Protein AF-A0A7X1CNS7-F1 (afdb_monomer_lite)

Structure (mmCIF, N/CA/C/O backbone):
data_AF-A0A7X1CNS7-F1
#
_entry.id   AF-A0A7X1CNS7-F1
#
loop_
_atom_site.group_PDB
_atom_site.id
_atom_site.type_symbol
_atom_site.label_atom_id
_atom_site.label_alt_id
_a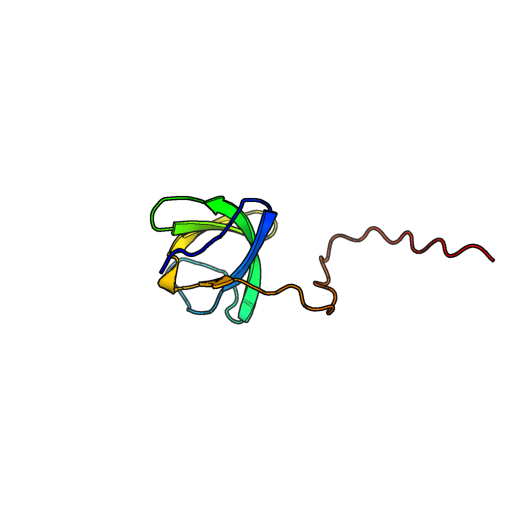tom_site.label_comp_id
_atom_site.label_asym_id
_atom_site.label_entity_id
_atom_site.label_seq_id
_atom_site.pdbx_PDB_ins_code
_atom_site.Cartn_x
_atom_site.Cartn_y
_atom_site.Cartn_z
_atom_site.occupancy
_atom_site.B_iso_or_equiv
_atom_site.auth_seq_id
_atom_site.auth_comp_id
_atom_site.auth_asym_id
_atom_site.auth_atom_id
_atom_site.pdbx_PDB_model_num
ATOM 1 N N . MET A 1 1 ? -0.241 -3.115 16.941 1.00 46.28 1 MET A N 1
ATOM 2 C CA . MET A 1 1 ? 0.559 -3.305 15.715 1.00 46.28 1 MET A CA 1
ATOM 3 C C . MET A 1 1 ? 0.661 -1.952 15.045 1.00 46.28 1 MET A C 1
ATOM 5 O O . MET A 1 1 ? -0.301 -1.509 14.434 1.00 46.28 1 MET A O 1
ATOM 9 N N . GLU A 1 2 ? 1.762 -1.251 15.284 1.00 47.91 2 GLU A N 1
ATOM 10 C CA . GLU A 1 2 ? 2.041 0.051 14.683 1.00 47.91 2 GLU A CA 1
ATOM 11 C C . GLU A 1 2 ? 2.749 -0.230 13.356 1.00 47.91 2 GLU A C 1
ATOM 13 O O . GLU A 1 2 ? 3.917 -0.602 13.319 1.00 47.91 2 GLU A O 1
ATOM 18 N N . THR A 1 3 ? 2.003 -0.236 12.256 1.00 59.09 3 THR A N 1
ATOM 19 C CA . THR A 1 3 ? 2.606 -0.391 10.932 1.00 59.09 3 THR A CA 1
ATOM 20 C C . THR A 1 3 ? 3.216 0.945 10.516 1.00 59.09 3 THR A C 1
ATOM 22 O O . THR A 1 3 ? 2.508 1.826 10.031 1.00 59.09 3 THR A O 1
ATOM 25 N N . ASP A 1 4 ? 4.531 1.076 10.718 1.00 71.88 4 ASP A N 1
ATOM 26 C CA . ASP A 1 4 ? 5.413 2.189 10.325 1.00 71.88 4 ASP A CA 1
ATOM 27 C C . ASP A 1 4 ? 5.538 2.334 8.791 1.00 71.88 4 ASP A C 1
ATOM 29 O O . ASP A 1 4 ? 6.622 2.223 8.204 1.00 71.88 4 ASP A O 1
ATOM 33 N N . PHE A 1 5 ? 4.416 2.531 8.098 1.00 80.62 5 PHE A N 1
ATOM 34 C CA . PHE A 1 5 ? 4.435 2.974 6.707 1.00 80.62 5 PHE A CA 1
ATOM 35 C C . PHE A 1 5 ? 4.657 4.482 6.667 1.00 80.62 5 PHE A C 1
ATOM 37 O O . PHE A 1 5 ? 3.930 5.241 7.311 1.00 80.62 5 PHE A O 1
ATOM 44 N N . LYS A 1 6 ? 5.625 4.927 5.868 1.00 86.06 6 LYS A N 1
ATOM 45 C CA . LYS A 1 6 ? 5.830 6.335 5.531 1.00 86.06 6 LYS A CA 1
ATOM 46 C C . LYS A 1 6 ? 5.593 6.540 4.039 1.00 86.06 6 LYS A C 1
ATOM 48 O O . LYS A 1 6 ? 5.583 5.606 3.241 1.00 86.06 6 LYS A O 1
ATOM 53 N N . VAL A 1 7 ? 5.339 7.785 3.651 1.00 87.75 7 VAL A N 1
ATOM 54 C CA . VAL A 1 7 ? 5.252 8.130 2.227 1.00 87.75 7 VAL A CA 1
ATOM 55 C C . VAL A 1 7 ? 6.630 7.917 1.595 1.00 87.75 7 VAL A C 1
ATOM 57 O O . VAL A 1 7 ? 7.625 8.384 2.144 1.00 87.75 7 VAL A O 1
ATOM 60 N N . GLY A 1 8 ? 6.676 7.204 0.470 1.00 85.00 8 GLY A N 1
ATOM 61 C CA . GLY A 1 8 ? 7.908 6.768 -0.194 1.00 85.00 8 GLY A CA 1
ATOM 62 C C . GLY A 1 8 ? 8.365 5.349 0.170 1.00 85.00 8 GLY A C 1
ATOM 63 O O . GLY A 1 8 ? 9.230 4.813 -0.519 1.00 85.00 8 GLY A O 1
ATOM 64 N N . ASP A 1 9 ? 7.778 4.710 1.193 1.00 87.62 9 ASP A N 1
ATOM 65 C CA . ASP A 1 9 ? 7.971 3.272 1.423 1.00 87.62 9 ASP A CA 1
ATOM 66 C C . ASP A 1 9 ? 7.334 2.442 0.300 1.00 87.62 9 ASP A C 1
ATOM 68 O O . ASP A 1 9 ? 6.442 2.894 -0.425 1.00 87.62 9 ASP A O 1
ATOM 72 N N . TYR A 1 10 ? 7.748 1.180 0.209 1.00 88.25 10 TYR A N 1
ATOM 73 C CA . TYR A 1 10 ? 7.094 0.185 -0.629 1.00 88.25 10 TYR A CA 1
ATOM 74 C C . TYR A 1 10 ? 6.295 -0.790 0.237 1.00 88.25 10 TYR A C 1
ATOM 76 O O . TYR A 1 10 ? 6.789 -1.347 1.219 1.00 88.25 10 TYR A O 1
ATOM 84 N N . ALA A 1 11 ? 5.043 -1.016 -0.149 1.00 89.94 11 ALA A N 1
ATOM 85 C CA . ALA A 1 11 ? 4.168 -1.987 0.491 1.00 89.94 11 ALA A CA 1
ATOM 86 C C . ALA A 1 11 ? 3.896 -3.145 -0.467 1.00 89.94 11 ALA A C 1
ATOM 88 O O . ALA A 1 11 ? 3.451 -2.933 -1.599 1.00 89.94 11 ALA A O 1
ATOM 89 N N . LYS A 1 12 ? 4.141 -4.374 -0.009 1.00 91.06 12 LYS A N 1
ATOM 90 C CA . LYS A 1 12 ? 3.798 -5.593 -0.736 1.00 91.06 12 LYS A CA 1
ATOM 91 C C . LYS A 1 12 ? 2.309 -5.847 -0.589 1.00 91.06 12 LYS A C 1
ATOM 93 O O . LYS A 1 12 ? 1.803 -5.959 0.521 1.00 91.06 12 LYS A O 1
ATOM 98 N N . PHE A 1 13 ? 1.601 -5.955 -1.703 1.00 91.94 13 PHE A N 1
ATOM 99 C CA . PHE A 1 13 ? 0.189 -6.307 -1.702 1.00 91.94 13 PHE A CA 1
ATOM 100 C C . PHE A 1 13 ? 0.039 -7.816 -1.534 1.00 91.94 13 PHE A C 1
ATOM 102 O O . PHE A 1 13 ? 0.448 -8.571 -2.411 1.00 91.94 13 PHE A O 1
ATOM 109 N N . ILE A 1 14 ? -0.532 -8.273 -0.423 1.00 93.06 14 ILE A N 1
ATOM 110 C CA . ILE A 1 14 ? -0.553 -9.702 -0.061 1.00 93.06 14 ILE A CA 1
ATOM 111 C C . ILE A 1 14 ? -1.928 -10.348 -0.190 1.00 93.06 14 ILE A C 1
ATOM 113 O O . ILE A 1 14 ? -2.041 -11.571 -0.205 1.00 93.06 14 ILE A O 1
ATOM 117 N N . ARG A 1 15 ? -2.987 -9.547 -0.338 1.00 90.56 15 ARG A N 1
ATOM 118 C CA . ARG A 1 15 ? -4.359 -10.056 -0.363 1.00 90.56 15 ARG A CA 1
ATOM 119 C C . ARG A 1 15 ? -5.199 -9.360 -1.415 1.00 90.56 15 ARG A C 1
ATOM 121 O O . ARG A 1 15 ? -5.325 -8.146 -1.407 1.00 90.56 15 ARG A O 1
ATOM 128 N N . LYS A 1 16 ? -5.854 -10.137 -2.280 1.00 90.50 16 LYS A N 1
ATOM 129 C CA . LYS A 1 16 ? -6.750 -9.604 -3.315 1.00 90.50 16 LYS A CA 1
ATOM 130 C C . LYS A 1 16 ? -7.965 -8.912 -2.688 1.00 90.50 16 LYS A C 1
ATOM 132 O O . LYS A 1 16 ? -8.646 -9.489 -1.844 1.00 90.50 16 LYS A O 1
ATOM 137 N N . ILE A 1 17 ? -8.270 -7.707 -3.166 1.00 91.12 17 ILE A N 1
ATOM 138 C CA . ILE A 1 17 ? -9.438 -6.917 -2.761 1.00 91.12 17 ILE A CA 1
ATOM 139 C C . ILE A 1 17 ? -10.345 -6.736 -3.972 1.00 91.12 17 ILE A C 1
ATOM 141 O O . ILE A 1 17 ? -9.886 -6.453 -5.080 1.00 91.12 17 ILE A O 1
ATOM 145 N N . ARG A 1 18 ? -11.654 -6.894 -3.775 1.00 89.38 18 ARG A N 1
ATOM 146 C CA . ARG A 1 18 ? -12.634 -6.684 -4.841 1.00 89.38 18 ARG A CA 1
ATOM 147 C C . ARG A 1 18 ? -12.596 -5.226 -5.309 1.00 89.38 18 ARG A C 1
ATOM 149 O O . ARG A 1 18 ? -12.674 -4.313 -4.500 1.00 89.38 18 ARG A O 1
ATOM 156 N N . GLY A 1 19 ? -12.491 -5.024 -6.621 1.00 86.94 19 GLY A N 1
ATOM 157 C CA . GLY A 1 19 ? -12.414 -3.692 -7.228 1.00 86.94 19 GLY A CA 1
ATOM 158 C C . GLY A 1 19 ? -10.998 -3.125 -7.342 1.00 86.94 19 GLY A C 1
ATOM 159 O O . GLY A 1 19 ? -10.819 -2.152 -8.061 1.00 86.94 19 GLY A O 1
ATOM 160 N N . VAL A 1 20 ? -9.996 -3.758 -6.724 1.00 89.75 20 VAL A N 1
ATOM 161 C CA . VAL A 1 20 ? -8.584 -3.366 -6.817 1.00 89.75 20 VAL A CA 1
ATOM 162 C C . VAL A 1 20 ? -7.885 -4.207 -7.885 1.00 89.75 20 VAL A C 1
ATOM 164 O O . VAL A 1 20 ? -7.942 -5.436 -7.844 1.00 89.75 20 VAL A O 1
ATOM 167 N N . LYS A 1 21 ? -7.207 -3.556 -8.840 1.00 89.12 21 LYS A N 1
ATOM 168 C CA . LYS A 1 21 ? -6.478 -4.226 -9.940 1.00 89.12 21 LYS A CA 1
ATOM 169 C C . LYS A 1 21 ? -4.984 -4.450 -9.660 1.00 89.12 21 LYS A C 1
ATOM 171 O O . LYS A 1 21 ? -4.217 -4.707 -10.580 1.00 89.12 21 LYS A O 1
ATOM 176 N N . LEU A 1 22 ? -4.572 -4.379 -8.397 1.00 88.44 22 LEU A N 1
ATOM 177 C CA . LEU A 1 22 ? -3.205 -4.681 -7.982 1.00 88.44 22 LEU A CA 1
ATOM 178 C C . LEU A 1 22 ? -2.935 -6.190 -8.042 1.00 88.44 22 LEU A C 1
ATOM 180 O O . LEU A 1 22 ? -3.770 -7.020 -7.675 1.00 88.44 22 LEU A O 1
A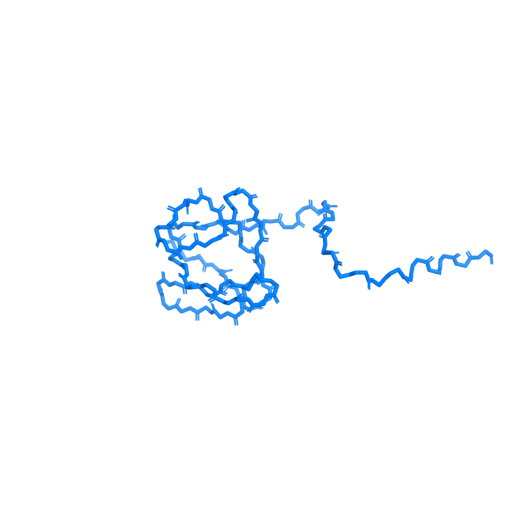TOM 184 N N . THR A 1 23 ? -1.733 -6.540 -8.481 1.00 90.00 23 THR A N 1
ATOM 185 C CA . THR A 1 23 ? -1.218 -7.913 -8.466 1.00 90.00 23 THR A CA 1
ATOM 186 C C . THR A 1 23 ? -0.732 -8.275 -7.065 1.00 90.00 23 THR A C 1
ATOM 188 O O . THR A 1 23 ? 0.095 -7.556 -6.500 1.00 90.00 23 THR A O 1
ATOM 191 N N . VAL A 1 24 ? -1.228 -9.390 -6.522 1.00 90.75 24 VAL A N 1
ATOM 192 C CA . VAL A 1 24 ? -0.779 -9.955 -5.239 1.00 90.75 24 VAL A CA 1
ATOM 193 C C . VAL A 1 24 ? 0.665 -10.446 -5.365 1.00 90.75 24 VAL A C 1
ATOM 195 O O . VAL A 1 24 ? 1.046 -11.008 -6.387 1.00 90.75 24 VAL A O 1
ATOM 198 N N . GLY A 1 25 ? 1.474 -10.214 -4.337 1.00 87.56 25 GLY A N 1
ATOM 199 C CA . GLY A 1 25 ? 2.900 -10.517 -4.295 1.00 87.56 25 GLY A CA 1
ATOM 200 C C . GLY A 1 25 ? 3.799 -9.396 -4.823 1.00 87.56 25 GLY A C 1
ATOM 201 O O . GLY A 1 25 ? 5.002 -9.451 -4.582 1.00 87.56 25 GLY A O 1
ATOM 202 N N . LYS A 1 26 ? 3.245 -8.371 -5.486 1.00 88.94 26 LYS A N 1
ATOM 203 C CA . LYS A 1 26 ? 4.005 -7.196 -5.942 1.00 88.94 26 LYS A CA 1
ATOM 204 C C . LYS A 1 26 ? 4.016 -6.079 -4.905 1.00 88.94 26 LYS A C 1
ATOM 206 O O . LYS A 1 26 ? 3.060 -5.915 -4.147 1.00 88.94 26 LYS A O 1
ATOM 211 N N . SER A 1 27 ? 5.084 -5.291 -4.935 1.00 90.00 27 SER A N 1
ATOM 212 C CA . SER A 1 27 ? 5.250 -4.097 -4.110 1.00 90.00 27 SER A CA 1
ATOM 213 C C . SER A 1 27 ? 4.888 -2.836 -4.883 1.00 90.00 27 SER A C 1
ATOM 215 O O . SER A 1 27 ? 5.207 -2.717 -6.065 1.00 90.00 27 SER A O 1
ATOM 217 N N . TYR A 1 28 ? 4.244 -1.895 -4.201 1.00 90.50 28 TYR A N 1
ATOM 218 C CA . TYR A 1 28 ? 3.806 -0.622 -4.766 1.00 90.50 28 TYR A CA 1
ATOM 219 C C . TYR A 1 28 ? 4.224 0.530 -3.857 1.00 90.50 28 TYR A C 1
ATOM 221 O O . TYR A 1 28 ? 4.321 0.362 -2.640 1.00 90.50 28 TYR A O 1
ATOM 229 N N . GLU A 1 29 ? 4.450 1.697 -4.456 1.00 90.88 29 GLU A N 1
ATOM 230 C CA . GLU A 1 29 ? 4.854 2.908 -3.741 1.00 90.88 29 GLU A CA 1
ATOM 231 C C . GLU A 1 29 ? 3.707 3.418 -2.860 1.00 90.88 29 GLU A C 1
ATOM 233 O O . GLU A 1 29 ? 2.578 3.616 -3.324 1.00 90.88 29 GLU A O 1
ATOM 238 N N . VAL A 1 30 ? 4.008 3.675 -1.590 1.00 91.56 30 VAL A N 1
ATOM 239 C CA . VAL A 1 30 ? 3.098 4.316 -0.646 1.00 91.56 30 VAL A CA 1
ATOM 240 C C . VAL A 1 30 ? 3.123 5.820 -0.885 1.00 91.56 30 VAL A C 1
ATOM 242 O O . VAL A 1 30 ? 4.092 6.505 -0.572 1.00 91.56 30 VAL A O 1
ATOM 245 N N . VAL A 1 31 ? 2.017 6.360 -1.393 1.00 92.75 31 VAL A N 1
ATOM 246 C CA . VAL A 1 31 ? 1.885 7.803 -1.664 1.00 92.75 31 VAL A CA 1
ATOM 247 C C . VAL A 1 31 ? 1.121 8.551 -0.578 1.00 92.75 31 VAL A C 1
ATOM 249 O O . VAL A 1 31 ? 1.210 9.774 -0.483 1.00 92.75 31 VAL A O 1
ATOM 252 N N . LYS A 1 32 ? 0.339 7.844 0.244 1.00 93.00 32 LYS A N 1
ATOM 253 C CA . LYS A 1 32 ? -0.355 8.436 1.393 1.00 93.00 32 LYS A CA 1
ATOM 254 C C . LYS A 1 32 ? -0.631 7.392 2.459 1.00 93.00 32 LYS A C 1
ATOM 256 O O . LYS A 1 32 ? -1.080 6.294 2.148 1.00 93.00 32 LYS A O 1
ATOM 261 N N . VAL A 1 33 ? -0.456 7.786 3.710 1.00 91.00 33 VAL A N 1
ATOM 262 C CA . VAL A 1 33 ? -0.714 6.964 4.893 1.00 91.00 33 VAL A CA 1
ATOM 263 C C . VAL A 1 33 ? -1.916 7.561 5.624 1.00 91.00 33 VAL A C 1
ATOM 265 O O . VAL A 1 33 ? -1.969 8.770 5.848 1.00 91.00 33 VAL A O 1
ATOM 268 N N . LEU A 1 34 ? -2.929 6.746 5.915 1.00 90.12 34 LEU A N 1
ATOM 269 C CA . LEU A 1 34 ? -4.126 7.126 6.678 1.00 90.12 34 LEU A CA 1
ATOM 270 C C . LEU A 1 34 ? -4.215 6.253 7.937 1.00 90.12 34 LEU A C 1
ATOM 272 O O . LEU A 1 34 ? -3.479 5.283 8.079 1.00 90.12 34 LEU A O 1
ATOM 276 N N . LYS A 1 35 ? -5.142 6.557 8.853 1.00 88.19 35 LYS A N 1
ATOM 277 C CA . LYS A 1 35 ? -5.267 5.822 10.128 1.00 88.19 35 LYS A CA 1
ATOM 278 C C . LYS A 1 35 ? -5.423 4.302 9.973 1.00 88.19 35 LYS A C 1
ATOM 280 O O . LYS A 1 35 ? -4.904 3.571 10.801 1.00 88.19 35 LYS A O 1
ATOM 285 N N . THR A 1 36 ? -6.128 3.831 8.942 1.00 89.31 36 THR A N 1
ATOM 286 C CA . THR A 1 36 ? -6.461 2.398 8.756 1.00 89.31 36 THR A CA 1
ATOM 287 C C . THR A 1 36 ? -6.119 1.849 7.369 1.00 89.31 36 THR A C 1
ATOM 289 O O . THR A 1 36 ? -6.225 0.649 7.119 1.00 89.31 36 THR A O 1
ATOM 292 N N . THR A 1 37 ? -5.711 2.720 6.450 1.00 92.50 37 THR A N 1
ATOM 293 C CA . THR A 1 37 ? -5.453 2.378 5.050 1.00 92.50 37 THR A CA 1
ATOM 294 C C . THR A 1 37 ? -4.247 3.149 4.542 1.00 92.50 37 THR A C 1
ATOM 296 O O . THR A 1 37 ? -3.976 4.254 5.003 1.00 92.50 37 THR A O 1
ATOM 299 N N . VAL A 1 38 ? -3.610 2.656 3.495 1.00 92.12 38 VAL A N 1
ATOM 300 C CA 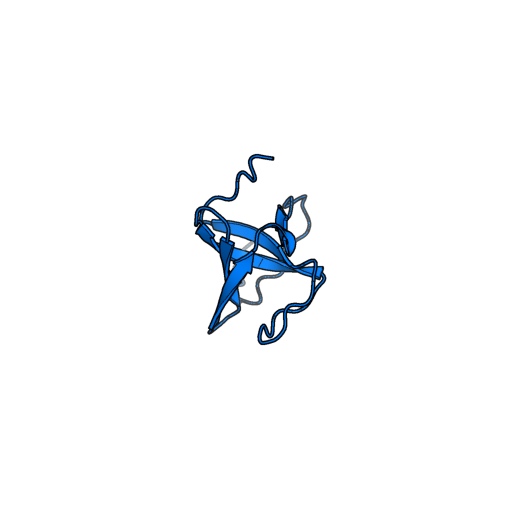. VAL A 1 38 ? -2.625 3.390 2.702 1.00 92.12 38 VAL A CA 1
ATOM 301 C C . VAL A 1 38 ? -3.083 3.514 1.267 1.00 92.12 38 VAL A C 1
ATOM 303 O O . VAL A 1 38 ? -3.854 2.708 0.752 1.00 92.12 38 VAL A O 1
ATOM 306 N N . ARG A 1 39 ? -2.594 4.551 0.601 1.00 93.94 39 ARG A N 1
ATOM 307 C CA . ARG A 1 39 ? -2.739 4.707 -0.834 1.00 93.94 39 ARG A CA 1
ATOM 308 C C . ARG A 1 39 ? -1.482 4.223 -1.522 1.00 93.94 39 ARG A C 1
ATOM 310 O O . ARG A 1 39 ? -0.408 4.769 -1.277 1.00 93.94 39 ARG A O 1
ATOM 317 N N . LEU A 1 40 ? -1.652 3.234 -2.385 1.00 92.44 40 LEU A N 1
ATOM 318 C CA . LEU A 1 40 ? -0.602 2.678 -3.220 1.00 92.44 40 LEU A CA 1
ATOM 319 C C . LEU A 1 40 ? -0.723 3.233 -4.633 1.00 92.44 40 LEU A C 1
ATOM 321 O O . LEU A 1 40 ? -1.830 3.313 -5.172 1.00 92.44 40 LEU A O 1
ATOM 325 N N . ARG A 1 41 ? 0.403 3.612 -5.232 1.00 91.31 41 ARG A N 1
ATOM 326 C CA . ARG A 1 41 ? 0.465 4.026 -6.633 1.00 91.31 41 ARG A CA 1
ATOM 327 C C . ARG A 1 41 ? 0.859 2.845 -7.513 1.00 91.31 41 ARG A C 1
ATOM 329 O O . ARG A 1 41 ? 1.870 2.190 -7.283 1.00 91.31 41 ARG A O 1
ATOM 336 N N . ASP A 1 42 ? 0.071 2.638 -8.557 1.00 89.25 42 ASP A N 1
ATOM 337 C CA . ASP A 1 42 ? 0.355 1.723 -9.656 1.00 89.25 42 ASP A CA 1
ATOM 338 C C . ASP A 1 42 ? 0.285 2.515 -10.959 1.00 89.25 42 ASP A C 1
ATOM 340 O O . ASP A 1 42 ? -0.809 2.885 -11.369 1.00 89.25 42 ASP A O 1
ATOM 344 N N . TRP A 1 43 ? 1.445 2.817 -11.555 1.00 79.62 43 TRP A N 1
ATOM 345 C CA . TRP A 1 43 ? 1.659 3.548 -12.819 1.00 79.62 43 TRP A CA 1
ATOM 346 C C . TRP A 1 43 ? 0.798 4.801 -13.055 1.00 79.62 43 TRP A C 1
ATOM 348 O O . TRP A 1 43 ? 1.317 5.911 -13.027 1.00 79.62 43 TRP A O 1
ATOM 358 N N . ASN A 1 44 ? -0.502 4.633 -13.301 1.00 84.12 44 ASN A N 1
ATOM 359 C CA . ASN A 1 44 ? -1.455 5.693 -13.620 1.00 84.12 44 ASN A CA 1
ATOM 360 C C . ASN A 1 44 ? -2.693 5.729 -12.696 1.00 84.12 44 ASN A C 1
ATOM 362 O O . ASN A 1 44 ? -3.643 6.467 -12.949 1.00 84.12 44 ASN A O 1
ATOM 366 N N . GLN A 1 45 ? -2.732 4.906 -11.645 1.00 90.00 45 GLN A N 1
ATOM 367 C CA . GLN A 1 45 ? -3.848 4.824 -10.704 1.00 90.00 45 GLN A CA 1
ATOM 368 C C . GLN A 1 45 ? -3.363 4.778 -9.258 1.00 90.00 45 GLN A C 1
ATOM 370 O O . GLN A 1 45 ? -2.272 4.302 -8.941 1.00 90.00 45 GLN A O 1
ATOM 375 N N . ILE A 1 46 ? -4.203 5.297 -8.366 1.00 93.12 46 ILE A N 1
ATOM 376 C CA . ILE A 1 46 ? -3.973 5.276 -6.925 1.00 93.12 46 ILE A CA 1
ATOM 377 C C . ILE A 1 46 ? -5.065 4.429 -6.289 1.00 93.12 46 ILE A C 1
ATOM 379 O O . ILE A 1 46 ? -6.254 4.720 -6.425 1.00 93.12 46 ILE A O 1
ATOM 383 N N . TRP A 1 47 ? -4.649 3.410 -5.552 1.00 93.75 47 TRP A N 1
ATOM 384 C CA . TRP A 1 47 ? -5.532 2.464 -4.891 1.00 93.75 47 TRP A CA 1
ATOM 385 C C . TRP A 1 47 ? -5.498 2.674 -3.388 1.00 93.75 47 TRP A C 1
ATOM 387 O O . TRP A 1 47 ? -4.426 2.795 -2.808 1.00 93.75 47 TRP A O 1
ATOM 397 N N . THR A 1 48 ? -6.664 2.707 -2.744 1.00 94.06 48 THR A N 1
ATOM 398 C CA . THR A 1 48 ? -6.748 2.771 -1.277 1.00 94.06 48 THR A CA 1
ATOM 399 C C . THR A 1 48 ? -6.864 1.355 -0.729 1.00 94.06 48 THR A C 1
ATOM 401 O O . THR A 1 48 ? -7.816 0.650 -1.054 1.00 94.06 48 THR A O 1
ATOM 404 N N . ILE A 1 49 ? -5.886 0.945 0.072 1.00 93.25 49 ILE A N 1
ATOM 405 C CA . ILE A 1 49 ? -5.682 -0.428 0.525 1.00 93.25 49 ILE A CA 1
ATOM 406 C C . ILE A 1 49 ? -5.612 -0.455 2.061 1.00 93.25 49 ILE A C 1
ATOM 408 O O . ILE A 1 49 ? -4.856 0.326 2.638 1.00 93.25 49 ILE A O 1
ATOM 412 N N . PRO A 1 50 ? -6.387 -1.308 2.750 1.00 92.56 50 PRO A N 1
ATOM 413 C CA . PRO A 1 50 ? -6.277 -1.500 4.193 1.00 92.56 50 PRO A CA 1
ATOM 414 C C . PRO A 1 50 ? -4.945 -2.147 4.568 1.00 92.56 50 PRO A C 1
ATOM 416 O O . PRO A 1 50 ? -4.417 -2.962 3.810 1.00 92.56 50 PRO A O 1
ATOM 419 N N . TYR A 1 51 ? -4.439 -1.830 5.763 1.00 89.25 51 TYR A N 1
ATOM 420 C CA . TYR A 1 51 ? -3.185 -2.405 6.266 1.00 89.25 51 TYR A CA 1
ATOM 421 C C . TYR A 1 51 ? -3.199 -3.935 6.305 1.00 89.25 51 TYR A C 1
ATOM 423 O O . TYR A 1 51 ? -2.189 -4.560 6.032 1.00 89.25 51 TYR A O 1
ATOM 431 N N . GLU A 1 52 ? -4.356 -4.551 6.544 1.00 90.50 52 GLU A N 1
ATOM 432 C CA . GLU A 1 52 ? -4.516 -6.012 6.584 1.00 90.50 52 GLU A CA 1
ATOM 433 C C . GLU A 1 52 ? -4.259 -6.709 5.237 1.00 90.50 52 GLU A C 1
ATOM 435 O O . GLU A 1 52 ? -4.132 -7.931 5.175 1.00 90.50 52 GLU A O 1
ATOM 440 N N . ALA A 1 53 ? -4.257 -5.956 4.135 1.00 91.38 53 ALA A N 1
ATOM 441 C CA . ALA A 1 53 ? -4.035 -6.489 2.796 1.00 91.38 53 ALA A CA 1
ATOM 442 C C . ALA A 1 53 ? -2.619 -6.232 2.271 1.00 91.38 53 ALA A C 1
ATOM 444 O O . ALA A 1 53 ? -2.331 -6.550 1.110 1.00 91.38 53 ALA A O 1
ATOM 445 N N . ILE A 1 54 ? -1.750 -5.647 3.096 1.00 90.62 54 ILE A N 1
ATOM 446 C CA . ILE A 1 54 ? -0.389 -5.286 2.721 1.00 90.62 54 ILE A CA 1
ATOM 447 C C . ILE A 1 54 ? 0.611 -5.627 3.816 1.00 90.62 54 ILE A C 1
ATOM 449 O O . ILE A 1 54 ? 0.285 -5.672 4.995 1.00 90.62 54 ILE A O 1
ATOM 453 N N . GLU A 1 55 ? 1.861 -5.790 3.415 1.00 89.94 55 GLU A N 1
ATOM 454 C CA . GLU A 1 55 ? 2.991 -5.918 4.327 1.00 89.94 55 GLU A CA 1
ATOM 455 C C . GLU A 1 55 ? 4.077 -4.922 3.938 1.00 89.94 55 GLU A C 1
ATOM 457 O O . GLU A 1 55 ? 4.178 -4.510 2.776 1.00 89.94 55 GLU A O 1
ATOM 462 N N . LYS A 1 56 ? 4.885 -4.499 4.913 1.00 82.38 56 LYS A N 1
ATOM 463 C CA . LYS A 1 56 ? 6.041 -3.653 4.628 1.00 82.38 56 LYS A CA 1
ATOM 464 C C . LYS A 1 56 ? 7.023 -4.476 3.803 1.00 82.38 56 LYS A C 1
ATOM 466 O O . LYS A 1 56 ? 7.461 -5.535 4.241 1.00 82.38 56 LYS A O 1
ATOM 471 N N . ALA A 1 57 ? 7.317 -4.025 2.588 1.00 79.62 57 ALA A N 1
ATOM 472 C CA . ALA A 1 57 ? 8.327 -4.677 1.776 1.00 79.62 57 ALA A CA 1
ATOM 473 C C . ALA A 1 57 ? 9.691 -4.199 2.277 1.00 79.62 57 ALA A C 1
ATOM 475 O O . ALA A 1 57 ? 10.067 -3.051 2.042 1.00 79.62 57 ALA A O 1
ATOM 476 N N . GLU A 1 58 ? 10.420 -5.054 2.994 1.00 66.56 58 GLU A N 1
ATOM 477 C CA . GLU A 1 58 ? 11.821 -4.777 3.288 1.00 66.56 58 GLU A CA 1
ATOM 478 C C . GLU A 1 58 ? 12.597 -4.815 1.971 1.00 66.56 58 GLU A C 1
ATOM 480 O O . GLU A 1 58 ? 12.655 -5.839 1.288 1.00 66.56 58 GLU A O 1
ATOM 485 N N . VAL A 1 59 ? 13.153 -3.670 1.577 1.00 59.41 59 VAL A N 1
ATOM 486 C CA . VAL A 1 59 ? 13.970 -3.546 0.368 1.00 59.41 59 VAL A CA 1
ATOM 487 C C . VAL A 1 59 ? 15.355 -4.129 0.672 1.00 59.41 59 VAL A C 1
ATOM 489 O O . VAL A 1 59 ? 16.341 -3.408 0.794 1.00 59.41 59 VAL A O 1
ATOM 492 N N . TYR A 1 60 ? 15.437 -5.447 0.856 1.00 45.19 60 TYR A N 1
ATOM 493 C CA . TYR A 1 60 ? 16.707 -6.161 0.944 1.00 45.19 60 TYR A CA 1
ATOM 494 C C . TYR A 1 60 ? 17.237 -6.398 -0.468 1.00 45.19 60 TYR A C 1
ATOM 496 O O . TYR A 1 60 ? 16.911 -7.402 -1.085 1.00 45.19 60 TYR A O 1
ATOM 504 N N . GLY A 1 61 ? 18.040 -5.459 -0.975 1.00 45.56 61 GLY A N 1
ATOM 505 C CA . GLY A 1 61 ? 19.083 -5.693 -1.989 1.00 45.56 61 GLY A CA 1
ATOM 506 C C . GLY A 1 61 ? 18.685 -6.180 -3.390 1.00 45.56 61 GLY A C 1
ATOM 507 O O . GLY A 1 61 ? 19.497 -6.061 -4.304 1.00 45.56 61 GLY A O 1
ATOM 508 N N . GLU A 1 62 ? 17.476 -6.681 -3.614 1.00 44.44 62 GLU A N 1
ATOM 509 C CA . GLU A 1 62 ? 17.000 -7.039 -4.940 1.00 44.44 62 GLU A CA 1
ATOM 510 C C . GLU A 1 62 ? 16.320 -5.829 -5.559 1.00 44.44 62 GLU A C 1
ATOM 512 O O . GLU A 1 62 ? 15.325 -5.307 -5.051 1.00 44.44 62 GLU A O 1
ATOM 517 N N . LEU A 1 63 ? 16.919 -5.366 -6.659 1.00 45.19 63 LEU A N 1
ATOM 518 C CA . LEU A 1 63 ? 16.372 -4.368 -7.559 1.00 45.19 63 LEU A CA 1
ATOM 519 C C . LEU A 1 63 ? 14.858 -4.560 -7.694 1.00 45.19 63 LEU A C 1
ATOM 521 O O . LEU A 1 63 ? 14.387 -5.433 -8.424 1.00 45.19 63 LEU A O 1
ATOM 525 N N . ILE A 1 64 ? 14.088 -3.667 -7.075 1.0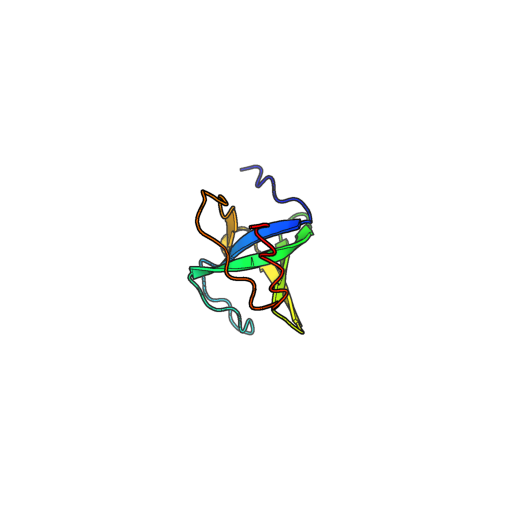0 53.50 64 ILE A N 1
ATOM 526 C CA . ILE A 1 64 ? 12.766 -3.351 -7.590 1.00 53.50 64 ILE A CA 1
ATOM 527 C C . ILE A 1 64 ? 13.071 -2.759 -8.964 1.00 53.50 64 ILE A C 1
ATOM 529 O O . ILE A 1 64 ? 13.460 -1.595 -9.062 1.00 53.50 64 ILE A O 1
ATOM 533 N N . MET A 1 65 ? 13.014 -3.587 -10.013 1.00 45.94 65 MET A N 1
ATOM 534 C CA . MET A 1 65 ? 13.010 -3.137 -11.399 1.00 45.94 65 MET A CA 1
ATOM 535 C C . MET A 1 65 ? 11.782 -2.245 -11.545 1.00 45.94 65 MET A C 1
ATOM 537 O O . MET A 1 65 ? 10.698 -2.677 -11.931 1.00 45.94 65 MET A O 1
ATOM 541 N N . GLN A 1 66 ? 11.951 -0.982 -11.166 1.00 50.00 66 GLN A N 1
ATOM 542 C CA . GLN A 1 66 ? 11.123 0.095 -11.628 1.00 50.00 66 GLN A CA 1
ATOM 543 C C . GLN A 1 66 ? 11.271 0.068 -13.152 1.00 50.00 66 GLN A C 1
ATOM 545 O O . GLN A 1 66 ? 12.378 0.226 -13.663 1.00 50.00 66 GLN A O 1
ATOM 550 N N . PRO A 1 67 ? 10.186 -0.137 -13.904 1.00 47.44 67 PRO A N 1
ATOM 551 C CA . PRO A 1 67 ? 10.214 -0.073 -15.362 1.00 47.44 67 PRO A CA 1
ATOM 552 C C . PRO A 1 67 ? 10.441 1.361 -15.871 1.00 47.44 67 PRO A C 1
ATOM 554 O O . PRO A 1 67 ? 10.422 1.605 -17.076 1.00 47.44 67 PRO A O 1
ATOM 557 N N . PHE A 1 68 ? 10.691 2.317 -14.973 1.00 52.22 68 PHE A N 1
ATOM 558 C CA . PHE A 1 68 ? 11.203 3.631 -15.313 1.00 52.22 68 PHE A CA 1
ATOM 559 C C . PHE A 1 68 ? 12.659 3.498 -15.754 1.00 52.22 68 PHE A C 1
ATOM 561 O O . PHE A 1 68 ? 13.607 3.627 -14.981 1.00 52.22 68 PHE A O 1
ATOM 568 N N . GLY A 1 69 ? 12.812 3.220 -17.047 1.00 47.41 69 GLY A N 1
ATOM 569 C CA . GLY A 1 69 ? 14.054 3.389 -17.769 1.00 47.41 69 GLY A CA 1
ATOM 570 C C . GLY A 1 69 ? 14.640 4.770 -17.495 1.00 47.41 69 GLY A C 1
ATOM 571 O O 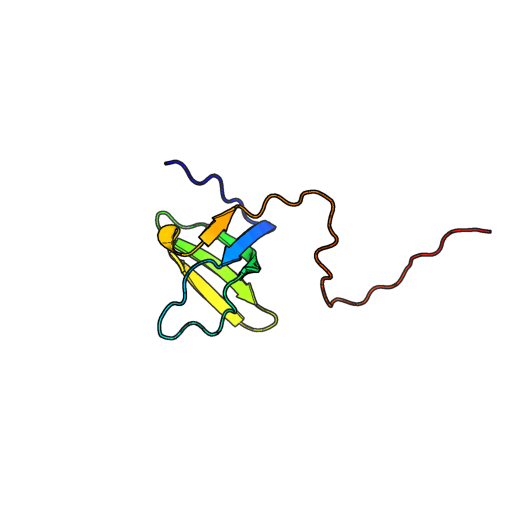. GLY A 1 69 ? 14.161 5.796 -17.964 1.00 47.41 69 GLY A O 1
ATOM 572 N N . SER A 1 70 ? 15.731 4.781 -16.750 1.00 44.19 70 SER A N 1
ATOM 573 C CA . SER A 1 70 ? 16.820 5.722 -16.948 1.00 44.19 70 SER A CA 1
ATOM 574 C C . SER A 1 70 ? 18.095 4.936 -16.736 1.00 44.19 70 SER A C 1
ATOM 576 O O . SER A 1 70 ? 18.724 4.945 -15.682 1.00 44.19 70 SER A O 1
ATOM 578 N N . ALA A 1 71 ? 18.447 4.204 -17.789 1.00 52.75 71 ALA A N 1
ATOM 579 C CA . ALA A 1 71 ? 19.813 3.808 -18.025 1.00 52.75 71 ALA A CA 1
ATOM 580 C C . ALA A 1 71 ? 20.694 5.061 -17.955 1.00 52.75 71 ALA A C 1
ATOM 582 O O . ALA A 1 71 ? 20.700 5.885 -18.864 1.00 52.75 71 ALA A O 1
ATOM 583 N N . LYS A 1 72 ? 21.447 5.194 -16.868 1.00 49.47 72 LYS A N 1
ATOM 584 C CA . LYS A 1 72 ? 22.756 5.849 -16.864 1.00 49.47 72 LYS A CA 1
ATOM 585 C C . LYS A 1 72 ? 23.679 5.088 -15.917 1.00 49.47 72 LYS A C 1
ATOM 587 O O . LYS A 1 72 ? 24.231 5.631 -14.969 1.00 49.47 72 LYS A O 1
ATOM 592 N N . ALA A 1 73 ? 23.898 3.813 -16.233 1.00 46.06 73 ALA A N 1
ATOM 593 C CA . ALA A 1 73 ? 25.138 3.139 -15.868 1.00 46.06 73 ALA A CA 1
ATOM 594 C C . ALA A 1 73 ? 26.252 3.660 -16.794 1.00 46.06 73 ALA A C 1
ATOM 596 O O . ALA A 1 73 ? 26.711 2.979 -17.704 1.00 46.06 73 ALA A O 1
ATOM 597 N N . GLY A 1 74 ? 26.642 4.920 -16.600 1.00 43.91 74 GLY A N 1
ATOM 598 C CA . GLY A 1 74 ? 27.888 5.458 -17.132 1.00 43.91 74 GLY A CA 1
ATOM 599 C C . GLY A 1 74 ? 29.024 5.071 -16.194 1.00 43.91 74 GLY A C 1
ATOM 600 O O . GLY A 1 74 ? 29.555 5.929 -15.494 1.00 43.91 74 GLY A O 1
ATOM 601 N N . ALA A 1 7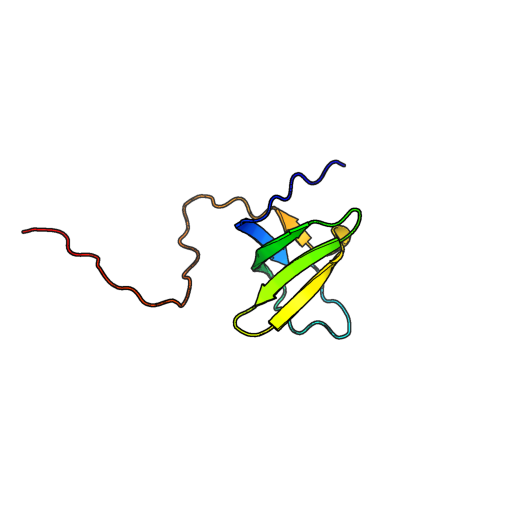5 ? 29.356 3.780 -16.131 1.00 44.38 75 ALA A N 1
ATOM 602 C CA . ALA A 1 75 ? 30.597 3.341 -15.510 1.00 44.38 75 ALA A CA 1
ATOM 603 C C . ALA A 1 75 ? 31.742 3.774 -16.436 1.00 44.38 75 ALA A C 1
ATOM 605 O O . ALA A 1 75 ? 31.898 3.260 -17.544 1.00 44.38 75 ALA A O 1
ATOM 606 N N . ARG A 1 76 ? 32.460 4.810 -15.992 1.00 44.84 76 ARG A N 1
ATOM 607 C CA . ARG A 1 76 ? 33.689 5.333 -16.594 1.00 44.84 76 ARG A CA 1
ATOM 608 C C . ARG A 1 76 ? 34.673 4.192 -16.880 1.00 44.84 76 ARG A C 1
ATOM 610 O O . ARG A 1 76 ? 34.864 3.329 -16.026 1.00 44.84 76 ARG A O 1
ATOM 617 N N . LYS A 1 77 ? 35.280 4.234 -18.065 1.00 45.91 77 LYS A N 1
ATOM 618 C CA . LYS A 1 77 ? 36.464 3.457 -18.436 1.00 45.91 77 LYS A CA 1
ATOM 619 C C . LYS A 1 77 ? 37.714 4.281 -18.147 1.00 45.91 77 LYS A C 1
ATOM 621 O O . LYS A 1 77 ? 37.600 5.526 -18.253 1.00 45.91 77 LYS A O 1
#

pLDDT: mean 77.23, std 18.98, range [43.91, 94.06]

Organism: NCBI:txid1494963

Radius of gyration: 14.26 Å; chains: 1; bounding box: 49×19×34 Å

Sequence (77 aa):
METDFKVGDYAKFIRKIRGVKLTVGKSYEVVKVLKTTVRLRDWNQIWTIPYEAIEKAEVYGELIMQPFGSAKAGARK

Secondary structure (DSSP, 8-state):
------TT-EEEE-S--TT--PPTT-EEEEEEE-SSEEEEEETTEEEEEEGGGEEE----SS----S----------

Foldseek 3Di:
DPQPDDQQFWKAFADDDPPDPDDHRDIFGFHADDPFWTWGDDPPDIDTGGPVRIDGDDPPPDDPPPVPDDDDPVPDD